Protein AF-A0A9E2GRF3-F1 (afdb_monomer_lite)

Structure (mmCIF, N/CA/C/O backbone):
data_AF-A0A9E2GRF3-F1
#
_entry.id   AF-A0A9E2GRF3-F1
#
loop_
_atom_site.group_PDB
_atom_site.id
_atom_site.type_symbol
_atom_site.label_atom_id
_atom_site.label_alt_id
_atom_site.label_comp_id
_atom_site.label_asym_id
_atom_site.label_entity_id
_atom_site.label_seq_id
_atom_site.pdbx_PDB_ins_code
_atom_site.Cartn_x
_atom_site.Cartn_y
_atom_site.Cartn_z
_atom_site.occupancy
_atom_site.B_iso_or_equiv
_atom_site.auth_seq_id
_atom_site.auth_comp_id
_atom_site.auth_asym_id
_atom_site.auth_atom_id
_atom_site.pdbx_PDB_model_num
ATOM 1 N N . MET A 1 1 ? -59.022 -5.879 55.344 1.00 44.03 1 MET A N 1
ATOM 2 C CA . MET A 1 1 ? -57.603 -6.301 55.306 1.00 44.03 1 MET A CA 1
ATOM 3 C C . MET A 1 1 ? -57.279 -6.837 53.914 1.00 44.03 1 MET A C 1
ATOM 5 O O . MET A 1 1 ? -57.730 -7.919 53.576 1.00 44.03 1 MET A O 1
ATOM 9 N N . ARG A 1 2 ? -56.571 -6.071 53.075 1.00 43.94 2 ARG A N 1
ATOM 10 C CA . ARG A 1 2 ? -56.032 -6.532 51.783 1.00 43.94 2 ARG A CA 1
ATOM 11 C C . ARG A 1 2 ? -54.578 -6.077 51.718 1.00 43.94 2 ARG A C 1
ATOM 13 O O . ARG A 1 2 ? -54.303 -4.916 51.445 1.00 43.94 2 ARG A O 1
ATOM 20 N N . ARG A 1 3 ? -53.667 -6.971 52.095 1.00 49.94 3 ARG A N 1
ATOM 21 C CA . ARG A 1 3 ? -52.219 -6.795 51.962 1.00 49.94 3 ARG A CA 1
ATOM 22 C C . ARG A 1 3 ? -51.723 -7.786 50.912 1.00 49.94 3 ARG A C 1
ATOM 24 O O . ARG A 1 3 ? -52.251 -8.888 50.830 1.00 49.94 3 ARG A O 1
ATOM 31 N N . SER A 1 4 ? -50.685 -7.373 50.193 1.00 54.72 4 SER A N 1
ATOM 32 C CA . SER A 1 4 ? -49.788 -8.225 49.403 1.00 54.72 4 SER A CA 1
ATOM 33 C C . SER A 1 4 ? -50.247 -8.611 47.997 1.00 54.72 4 SER A C 1
ATOM 35 O O . SER A 1 4 ? -50.642 -9.740 47.748 1.00 54.72 4 SER A O 1
ATOM 37 N N . LEU A 1 5 ? -50.078 -7.684 47.050 1.00 51.72 5 LEU A N 1
ATOM 38 C CA . LEU A 1 5 ? -49.993 -7.996 45.612 1.00 51.72 5 LEU A CA 1
ATOM 39 C C . LEU A 1 5 ? -48.868 -7.228 44.883 1.00 51.72 5 LEU A C 1
ATOM 41 O O . LEU A 1 5 ? -48.724 -7.355 43.675 1.00 51.72 5 LEU A O 1
ATOM 45 N N . PHE A 1 6 ? -48.036 -6.458 45.597 1.00 49.91 6 PHE A N 1
ATOM 46 C CA . PHE A 1 6 ? -47.063 -5.543 44.978 1.00 49.91 6 PHE A CA 1
ATOM 47 C C . PHE A 1 6 ? -45.608 -6.037 44.935 1.00 49.91 6 PHE A C 1
ATOM 49 O O . PHE A 1 6 ? -44.762 -5.366 44.355 1.00 49.91 6 PHE A O 1
ATOM 56 N N . THR A 1 7 ? -45.276 -7.195 45.508 1.00 50.28 7 THR A N 1
ATOM 57 C CA . THR A 1 7 ? -43.868 -7.613 45.670 1.00 50.28 7 THR A CA 1
ATOM 58 C C . THR A 1 7 ? -43.327 -8.549 44.586 1.00 50.28 7 THR A C 1
ATOM 60 O O . THR A 1 7 ? -42.120 -8.752 44.529 1.00 50.28 7 THR A O 1
ATOM 63 N N . LEU A 1 8 ? -44.159 -9.081 43.683 1.00 49.59 8 LEU A N 1
ATOM 64 C CA . LEU A 1 8 ? -43.703 -10.016 42.636 1.00 49.59 8 LEU A CA 1
ATOM 65 C C . LEU A 1 8 ? -43.243 -9.343 41.330 1.00 49.59 8 LEU A C 1
ATOM 67 O O . LEU A 1 8 ? -42.500 -9.950 40.565 1.00 49.59 8 LEU A O 1
ATOM 71 N N . GLY A 1 9 ? -43.617 -8.084 41.077 1.00 44.03 9 GLY A N 1
ATOM 72 C CA . GLY A 1 9 ? -43.255 -7.385 39.832 1.00 44.03 9 GLY A CA 1
ATOM 73 C C . GLY A 1 9 ? -41.804 -6.886 39.761 1.00 44.03 9 GLY A C 1
ATOM 74 O O . GLY A 1 9 ? -41.292 -6.633 38.676 1.00 44.03 9 GLY A O 1
ATOM 75 N N . MET A 1 10 ? -41.119 -6.764 40.902 1.00 48.16 10 MET A N 1
ATOM 76 C CA . MET A 1 10 ? -39.793 -6.128 41.013 1.00 48.16 10 MET A CA 1
ATOM 77 C C . MET A 1 10 ? -38.605 -7.083 40.810 1.00 48.16 10 MET A C 1
ATOM 79 O O . MET A 1 10 ? -37.465 -6.631 40.764 1.00 48.16 10 MET A O 1
ATOM 83 N N . ILE A 1 11 ? -38.838 -8.393 40.681 1.00 51.09 11 ILE A N 1
ATOM 84 C CA . ILE A 1 11 ? -37.749 -9.383 40.560 1.00 51.09 11 ILE A CA 1
ATOM 85 C C . ILE A 1 11 ? -37.455 -9.730 39.091 1.00 51.09 11 ILE A C 1
ATOM 87 O O . ILE A 1 11 ? -36.328 -10.073 38.755 1.00 51.09 11 ILE A O 1
ATOM 91 N N . ALA A 1 12 ? -38.422 -9.576 38.182 1.00 46.31 12 ALA A N 1
ATOM 92 C CA . ALA A 1 12 ? -38.223 -9.926 36.772 1.00 46.31 12 ALA A CA 1
ATOM 93 C C . ALA A 1 12 ? -37.432 -8.871 35.970 1.00 46.31 12 ALA A C 1
ATOM 95 O O . ALA A 1 12 ? -36.869 -9.186 34.926 1.00 46.31 12 ALA A O 1
ATOM 96 N N . VAL A 1 13 ? -37.372 -7.620 36.441 1.00 51.03 13 VAL A N 1
ATOM 97 C CA . VAL A 1 13 ? -36.761 -6.509 35.683 1.00 51.03 13 VAL A CA 1
ATOM 98 C C . VAL A 1 13 ? -35.255 -6.373 35.950 1.00 51.03 13 VAL A C 1
ATOM 100 O O . VAL A 1 13 ? -34.521 -5.838 35.123 1.00 51.03 13 VAL A O 1
ATOM 103 N N . THR A 1 14 ? -34.746 -6.906 37.063 1.00 51.09 14 THR A N 1
ATOM 104 C CA . THR A 1 14 ? -33.329 -6.779 37.447 1.00 51.09 14 THR A CA 1
ATOM 105 C C . THR A 1 14 ? -32.412 -7.831 36.821 1.00 51.09 14 THR A C 1
ATOM 107 O O . THR A 1 14 ? -31.195 -7.679 36.874 1.00 51.09 14 THR A O 1
ATOM 110 N N . SER A 1 15 ? -32.949 -8.873 36.179 1.00 48.72 15 SER A N 1
ATOM 111 C CA . SER A 1 15 ? -32.131 -9.944 35.587 1.00 48.72 15 SER A CA 1
ATOM 112 C C . SER A 1 15 ? -31.582 -9.629 34.188 1.00 48.72 15 SER A C 1
ATOM 114 O O . SER A 1 15 ? -30.722 -10.360 33.700 1.00 48.72 15 SER A O 1
ATOM 116 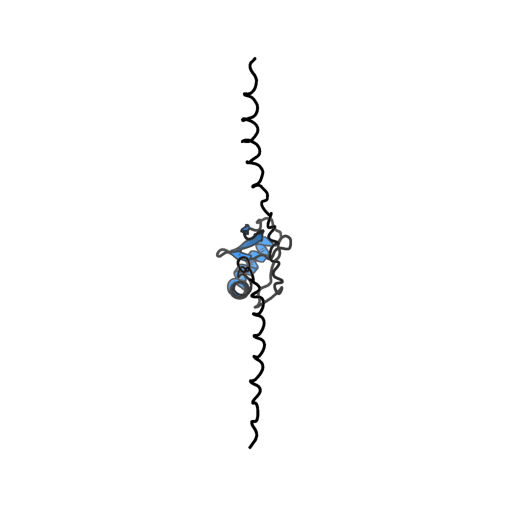N N . LEU A 1 16 ? -32.034 -8.553 33.531 1.00 50.44 16 LEU A N 1
ATOM 117 C CA . LEU A 1 16 ? -31.676 -8.274 32.132 1.00 50.44 16 LEU A CA 1
ATOM 118 C C . LEU A 1 16 ? -30.402 -7.425 31.948 1.00 50.44 16 LEU A C 1
ATOM 120 O O . LEU A 1 16 ? -29.951 -7.235 30.822 1.00 50.44 16 LEU A O 1
ATOM 124 N N . THR A 1 17 ? -29.786 -6.922 33.020 1.00 53.94 17 THR A N 1
ATOM 125 C CA . THR A 1 17 ? -28.652 -5.979 32.927 1.00 53.94 17 THR A CA 1
ATOM 126 C C . THR A 1 17 ? -27.265 -6.621 33.042 1.00 53.94 17 THR A C 1
ATOM 128 O O . THR A 1 17 ? -26.269 -5.951 32.777 1.00 53.94 17 THR A O 1
ATOM 131 N N . MET A 1 18 ? -27.150 -7.914 33.371 1.00 53.47 18 MET A N 1
ATOM 132 C CA . MET A 1 18 ? -25.842 -8.534 33.662 1.00 53.47 18 MET A CA 1
ATOM 133 C C . MET A 1 18 ? -25.068 -9.108 32.460 1.00 53.47 18 MET A C 1
ATOM 135 O O . MET A 1 18 ? -23.942 -9.564 32.638 1.00 53.47 18 MET A O 1
ATOM 139 N N . PHE A 1 19 ? -25.591 -9.046 31.231 1.00 52.41 19 PHE A N 1
ATOM 140 C CA . PHE A 1 19 ? -24.890 -9.572 30.042 1.00 52.41 19 PHE A CA 1
ATOM 141 C C . PHE A 1 19 ? -24.157 -8.524 29.190 1.00 52.41 19 PHE A C 1
ATOM 143 O O . PHE A 1 19 ? -23.559 -8.872 28.174 1.00 52.41 19 PHE A O 1
ATOM 150 N N . ALA A 1 20 ? -24.131 -7.255 29.606 1.00 54.34 20 ALA A N 1
ATOM 151 C CA . ALA A 1 20 ? -23.424 -6.197 28.880 1.00 54.34 20 ALA A CA 1
ATOM 152 C C . ALA A 1 20 ? -21.952 -6.013 29.306 1.00 54.34 20 ALA A C 1
ATOM 154 O O . ALA A 1 20 ? -21.317 -5.037 28.914 1.00 54.34 20 ALA A O 1
ATOM 155 N N . SER A 1 21 ? -21.363 -6.962 30.042 1.00 57.31 21 SER A N 1
ATOM 156 C CA . SER A 1 21 ? -19.906 -7.056 30.238 1.00 57.31 21 SER A CA 1
ATOM 157 C C . SER A 1 21 ? -19.235 -7.620 28.981 1.00 57.31 21 SER A C 1
ATOM 159 O O . SER A 1 21 ? -18.493 -8.601 29.023 1.00 57.31 21 SER A O 1
ATOM 161 N N . GLY A 1 22 ? -19.532 -7.025 27.825 1.00 56.41 22 GLY A N 1
ATOM 162 C CA . GLY A 1 22 ? -18.797 -7.285 26.603 1.00 56.41 22 GLY A CA 1
ATOM 163 C C . GLY A 1 22 ? -17.397 -6.728 26.790 1.00 56.41 22 GLY A C 1
ATOM 164 O O . GLY A 1 22 ? -17.199 -5.520 26.686 1.00 56.41 22 GLY A O 1
ATOM 165 N N . CYS A 1 23 ? -16.423 -7.588 27.100 1.00 61.22 23 CYS A N 1
ATOM 166 C CA . CYS A 1 23 ? -15.017 -7.230 26.992 1.00 61.22 23 CYS A CA 1
ATOM 167 C C . CYS A 1 23 ? -14.801 -6.630 25.601 1.00 61.22 23 CYS A C 1
ATOM 169 O O . CYS A 1 23 ? -14.819 -7.350 24.600 1.00 61.22 23 CYS A O 1
ATOM 171 N N . VAL A 1 24 ? -14.606 -5.313 25.536 1.00 57.22 24 VAL A N 1
ATOM 172 C CA . VAL A 1 24 ? -14.140 -4.647 24.325 1.00 57.22 24 VAL A CA 1
ATOM 173 C C . VAL A 1 24 ? -12.708 -5.126 24.127 1.00 57.22 24 VAL A C 1
ATOM 175 O O . VAL A 1 24 ? -11.750 -4.565 24.652 1.00 57.22 24 VAL A O 1
ATOM 178 N N . LEU A 1 25 ? -12.563 -6.242 23.415 1.00 55.41 25 LEU A N 1
ATOM 179 C CA . LEU A 1 25 ? -11.301 -6.667 22.841 1.00 55.41 25 LEU A CA 1
ATOM 180 C C . LEU A 1 25 ? -10.961 -5.647 21.759 1.00 55.41 25 LEU A C 1
ATOM 182 O O . LEU A 1 25 ? -11.247 -5.837 20.578 1.00 55.41 25 LEU A O 1
ATOM 186 N N . THR A 1 26 ? -10.359 -4.536 22.175 1.00 54.09 26 THR A N 1
ATOM 187 C CA . THR A 1 26 ? -9.704 -3.608 21.264 1.00 54.09 26 THR A CA 1
ATOM 188 C C . THR A 1 26 ? -8.502 -4.351 20.700 1.00 54.09 26 THR A C 1
ATOM 190 O O . THR A 1 26 ? -7.410 -4.336 21.271 1.00 54.09 26 THR A O 1
ATOM 193 N N . ALA A 1 27 ? -8.715 -5.079 19.604 1.00 53.81 27 ALA A N 1
ATOM 194 C CA . ALA A 1 27 ? -7.638 -5.666 18.835 1.00 53.81 27 ALA A CA 1
ATOM 195 C C . ALA A 1 27 ? -6.743 -4.511 18.381 1.00 53.81 27 ALA A C 1
ATOM 197 O O . ALA A 1 27 ? -7.074 -3.786 17.441 1.00 53.81 27 ALA A O 1
ATOM 198 N N . ARG A 1 28 ? -5.621 -4.301 19.083 1.00 52.50 28 ARG A N 1
ATOM 199 C CA . ARG A 1 28 ? -4.573 -3.408 18.595 1.00 52.50 28 ARG A CA 1
ATOM 200 C C . ARG A 1 28 ? -4.214 -3.919 17.201 1.00 52.50 28 ARG A C 1
ATOM 202 O O . ARG A 1 28 ? -3.972 -5.127 17.075 1.00 52.50 28 ARG A O 1
ATOM 209 N N . PRO A 1 29 ? -4.239 -3.071 16.156 1.00 51.50 29 PRO A N 1
ATOM 210 C CA . PRO A 1 29 ? -3.808 -3.514 14.844 1.00 51.50 29 PRO A CA 1
ATOM 211 C C . PRO A 1 29 ? -2.412 -4.093 15.035 1.00 51.50 29 PRO A C 1
ATOM 213 O O . PRO A 1 29 ? -1.556 -3.446 15.633 1.00 51.50 29 PRO A O 1
ATOM 216 N N . ALA A 1 30 ? -2.218 -5.353 14.642 1.00 51.38 30 ALA A N 1
ATOM 217 C CA . ALA A 1 30 ? -0.903 -5.961 14.658 1.00 51.38 30 ALA A CA 1
ATOM 218 C C . ALA A 1 30 ? -0.020 -5.102 13.750 1.00 51.38 30 ALA A C 1
ATOM 220 O O . ALA A 1 30 ? -0.096 -5.206 12.527 1.00 51.38 30 ALA A O 1
ATOM 221 N N . THR A 1 31 ? 0.749 -4.195 14.347 1.00 48.69 31 THR A N 1
ATOM 222 C CA . THR A 1 31 ? 1.741 -3.400 13.645 1.00 48.69 31 THR A CA 1
ATOM 223 C C . THR A 1 31 ? 2.871 -4.360 13.325 1.00 48.69 31 THR A C 1
ATOM 225 O O . THR A 1 31 ? 3.756 -4.635 14.132 1.00 48.69 31 THR A O 1
ATOM 228 N N . VAL A 1 32 ? 2.780 -4.991 12.157 1.00 53.12 32 VAL A N 1
ATOM 229 C CA . VAL A 1 32 ? 3.897 -5.759 11.627 1.00 53.12 32 VAL A CA 1
ATOM 230 C C . VAL A 1 32 ? 4.983 -4.730 11.330 1.00 53.12 32 VAL A C 1
ATOM 232 O O . VAL A 1 32 ? 4.785 -3.855 10.491 1.00 53.12 32 VAL A O 1
ATOM 235 N N . SER A 1 33 ? 6.101 -4.796 12.055 1.00 55.28 33 SER A N 1
ATOM 236 C CA . SER A 1 33 ? 7.321 -4.092 11.661 1.00 55.28 33 SER A CA 1
ATOM 237 C C . SER A 1 33 ? 7.789 -4.738 10.360 1.00 55.28 33 SER A C 1
ATOM 239 O O . SER A 1 33 ? 8.363 -5.829 10.372 1.00 55.28 33 SER A O 1
ATOM 241 N N . VAL A 1 34 ? 7.391 -4.148 9.234 1.00 62.62 34 VAL A N 1
ATOM 242 C CA . VAL A 1 34 ? 7.759 -4.623 7.903 1.00 62.62 34 VAL A CA 1
ATOM 243 C C . VAL A 1 34 ? 8.989 -3.858 7.462 1.00 62.62 34 VAL A C 1
ATOM 245 O O . VAL A 1 34 ? 9.061 -2.637 7.583 1.00 62.62 34 VAL A O 1
ATOM 248 N N . GLU A 1 35 ? 9.965 -4.600 6.955 1.00 67.62 35 GLU A N 1
ATOM 249 C CA . GLU A 1 35 ? 11.141 -4.030 6.322 1.00 67.62 35 GLU A CA 1
ATOM 250 C C . GLU A 1 35 ? 10.696 -3.066 5.215 1.00 67.62 35 GLU A C 1
ATOM 252 O O . GLU A 1 35 ? 9.923 -3.438 4.327 1.00 67.62 35 GLU A O 1
ATOM 257 N N . ALA A 1 36 ? 11.134 -1.806 5.305 1.00 65.06 36 ALA A N 1
ATOM 258 C CA . ALA A 1 36 ? 10.650 -0.733 4.436 1.00 65.06 36 ALA A CA 1
ATOM 259 C C . ALA A 1 36 ? 10.857 -1.046 2.943 1.00 65.06 36 ALA A C 1
ATOM 261 O O . ALA A 1 36 ? 10.052 -0.623 2.108 1.00 65.06 36 ALA A O 1
ATOM 262 N N . SER A 1 37 ? 11.891 -1.832 2.626 1.00 69.88 37 SER A N 1
ATOM 263 C CA . SER A 1 37 ? 12.163 -2.346 1.290 1.00 69.88 37 SER A CA 1
ATOM 264 C C . SER A 1 37 ? 12.587 -3.813 1.348 1.00 69.88 37 SER A C 1
ATOM 266 O O . SER A 1 37 ? 13.584 -4.135 1.983 1.00 69.88 37 SER A O 1
ATOM 268 N N . TYR A 1 38 ? 11.855 -4.710 0.684 1.00 73.75 38 TYR A N 1
ATOM 269 C CA . TYR A 1 38 ? 12.272 -6.108 0.516 1.00 73.75 38 TYR A CA 1
ATOM 270 C C . TYR A 1 38 ? 11.931 -6.603 -0.888 1.00 73.75 38 TYR A C 1
ATOM 272 O O . TYR A 1 38 ? 10.847 -6.344 -1.410 1.00 73.75 38 TYR A O 1
ATOM 280 N N . GLY A 1 39 ? 12.864 -7.331 -1.510 1.00 75.81 39 GLY A N 1
ATOM 281 C CA . GLY A 1 39 ? 12.662 -7.924 -2.835 1.00 75.81 39 GLY A CA 1
ATOM 282 C C . GLY A 1 39 ? 12.433 -6.904 -3.956 1.00 75.81 39 GLY A C 1
ATOM 283 O O . GLY A 1 39 ? 11.785 -7.245 -4.942 1.00 75.81 39 GLY A O 1
ATOM 284 N N . GLY A 1 40 ? 12.924 -5.668 -3.794 1.00 81.88 40 GLY A N 1
ATOM 285 C CA . GLY A 1 40 ? 12.726 -4.563 -4.742 1.00 81.88 40 GLY A CA 1
ATOM 286 C C . GLY A 1 40 ? 11.390 -3.828 -4.593 1.00 81.88 40 GLY A C 1
ATOM 287 O O . GLY A 1 40 ? 11.097 -2.937 -5.383 1.00 81.88 40 GLY A O 1
ATOM 288 N N . TRP A 1 41 ? 10.574 -4.185 -3.598 1.00 89.25 41 TRP A N 1
ATOM 289 C CA . TRP A 1 41 ? 9.336 -3.479 -3.287 1.00 89.25 41 TRP A CA 1
ATOM 290 C C . TRP A 1 41 ? 9.549 -2.433 -2.193 1.00 89.25 41 TRP A C 1
ATOM 292 O O . TRP A 1 41 ? 10.014 -2.780 -1.110 1.00 89.25 41 TRP A O 1
ATOM 302 N N . THR A 1 42 ? 9.137 -1.187 -2.446 1.00 87.44 42 THR A N 1
ATOM 303 C CA . THR A 1 42 ? 9.105 -0.107 -1.447 1.00 87.44 42 THR A CA 1
ATOM 304 C C . THR A 1 42 ? 7.710 0.024 -0.847 1.00 87.44 42 THR A C 1
ATOM 306 O O . THR A 1 42 ? 6.728 0.230 -1.560 1.00 87.44 42 THR A O 1
ATOM 309 N N . SER A 1 43 ? 7.629 -0.076 0.478 1.00 88.50 43 SER A N 1
ATOM 310 C CA . SER A 1 43 ? 6.366 -0.015 1.215 1.00 88.50 43 SER A CA 1
ATOM 311 C C . SER A 1 43 ? 5.829 1.413 1.336 1.00 88.50 43 SER A C 1
ATOM 313 O O . SER A 1 43 ? 6.594 2.359 1.510 1.00 88.50 43 SER A O 1
ATOM 315 N N . TYR A 1 44 ? 4.503 1.557 1.332 1.00 90.25 44 TYR A N 1
ATOM 316 C CA . TYR A 1 44 ? 3.825 2.829 1.577 1.00 90.25 44 TYR A CA 1
ATOM 317 C C . TYR A 1 44 ? 3.002 2.787 2.860 1.00 90.25 44 TYR A C 1
ATOM 319 O O . TYR A 1 44 ? 2.518 1.730 3.265 1.00 90.25 44 TYR A O 1
ATOM 327 N N . TYR A 1 45 ? 2.795 3.959 3.458 1.00 90.12 45 TYR A N 1
ATOM 328 C CA . TYR A 1 45 ? 2.016 4.111 4.679 1.00 90.12 45 TYR A CA 1
ATOM 329 C C . TYR A 1 45 ? 0.934 5.174 4.505 1.00 90.12 45 TYR A C 1
ATOM 331 O O . TYR A 1 45 ? 1.195 6.265 3.999 1.00 90.12 45 TYR A O 1
ATOM 339 N N . TYR A 1 46 ? -0.273 4.858 4.961 1.00 89.56 46 TYR A N 1
ATOM 340 C CA . TYR A 1 46 ? -1.398 5.781 5.045 1.00 89.56 46 TYR A CA 1
ATOM 341 C C . TYR A 1 46 ? -1.822 5.878 6.509 1.00 89.56 46 TYR A C 1
ATOM 343 O O . TYR A 1 46 ? -2.181 4.870 7.116 1.00 89.56 46 TYR A O 1
ATOM 351 N N . ASN A 1 47 ? -1.718 7.070 7.103 1.00 88.62 47 ASN A N 1
ATOM 352 C CA . ASN A 1 47 ? -1.987 7.301 8.529 1.00 88.62 47 ASN A CA 1
ATOM 353 C C . ASN A 1 47 ? -1.257 6.299 9.449 1.00 88.62 47 ASN A C 1
ATOM 355 O O . ASN A 1 47 ? -1.849 5.708 10.350 1.00 88.62 47 ASN A O 1
ATOM 359 N N . GLY A 1 48 ? 0.024 6.036 9.163 1.00 85.12 48 GLY A N 1
ATOM 360 C CA . GLY A 1 48 ? 0.853 5.081 9.911 1.00 85.12 48 GLY A CA 1
ATOM 361 C C . GLY A 1 48 ? 0.519 3.601 9.678 1.00 85.12 48 GLY A C 1
ATOM 362 O O . GLY A 1 48 ? 1.190 2.732 10.229 1.00 85.12 48 GLY A O 1
ATOM 363 N N . SER A 1 49 ? -0.481 3.290 8.849 1.00 85.12 49 SER A N 1
ATOM 364 C CA . SER A 1 49 ? -0.846 1.919 8.486 1.00 85.12 49 SER A CA 1
ATOM 365 C C . SER A 1 49 ? -0.182 1.509 7.180 1.00 85.12 49 SER A C 1
ATOM 367 O O . SER A 1 49 ? -0.185 2.269 6.213 1.00 85.12 49 SER A O 1
ATOM 369 N N . LEU A 1 50 ? 0.367 0.296 7.144 1.00 87.88 50 LEU A N 1
ATOM 370 C CA . LEU A 1 50 ? 0.980 -0.268 5.946 1.00 87.88 50 LEU A CA 1
ATOM 371 C C . LEU A 1 50 ? -0.066 -0.470 4.841 1.00 87.88 50 LEU A C 1
ATOM 373 O O . LEU A 1 50 ? -1.125 -1.058 5.080 1.00 87.88 50 LEU A O 1
ATOM 377 N N . VAL A 1 51 ? 0.254 0.009 3.640 1.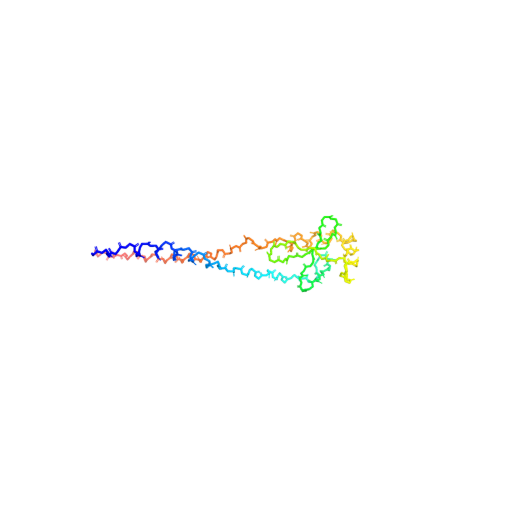00 90.50 51 VAL A N 1
ATOM 378 C CA . VAL A 1 51 ? -0.614 -0.061 2.464 1.00 90.50 51 VAL A CA 1
ATOM 379 C C . VAL A 1 51 ? -0.279 -1.294 1.628 1.00 90.50 51 VAL A C 1
ATOM 381 O O . VAL A 1 51 ? 0.865 -1.540 1.244 1.00 90.5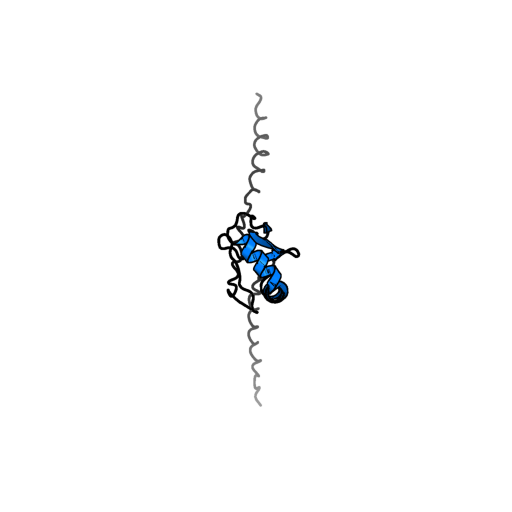0 51 VAL A O 1
ATOM 384 N N . TYR A 1 52 ? -1.322 -2.045 1.317 1.00 92.75 52 TYR A N 1
ATOM 385 C CA . TYR A 1 52 ? -1.360 -3.166 0.394 1.00 92.75 52 TYR A CA 1
ATOM 386 C C . TYR A 1 52 ? -2.155 -2.760 -0.853 1.00 92.75 52 TYR A C 1
ATOM 388 O O . TYR A 1 52 ? -2.760 -1.697 -0.887 1.00 92.75 52 TYR A O 1
ATOM 396 N N . PHE A 1 53 ? -2.174 -3.605 -1.875 1.00 95.12 53 PHE A N 1
ATOM 397 C CA . PHE A 1 53 ? -2.819 -3.382 -3.160 1.00 95.12 53 PHE A CA 1
ATOM 398 C C . PHE A 1 53 ? -3.614 -4.630 -3.524 1.00 95.12 53 PHE A C 1
ATOM 400 O O . PHE A 1 53 ? -3.134 -5.753 -3.349 1.00 95.12 53 PHE A O 1
ATOM 407 N N . ASP A 1 54 ? -4.858 -4.453 -3.964 1.00 93.56 54 ASP A N 1
ATOM 408 C CA . ASP A 1 54 ? -5.691 -5.577 -4.394 1.00 93.56 54 ASP A CA 1
ATOM 409 C C . ASP A 1 54 ? -5.307 -6.065 -5.803 1.00 93.56 54 ASP A C 1
ATOM 411 O O . ASP A 1 54 ? -4.357 -5.583 -6.423 1.00 93.56 54 ASP A O 1
ATOM 415 N N . THR A 1 55 ? -6.054 -7.033 -6.332 1.00 92.44 55 THR A N 1
ATOM 416 C CA . THR A 1 55 ? -5.791 -7.631 -7.651 1.00 92.44 55 THR A CA 1
ATOM 417 C C . THR A 1 55 ? -5.840 -6.629 -8.808 1.00 92.44 55 THR A C 1
ATOM 419 O O . THR A 1 55 ? -5.209 -6.867 -9.843 1.00 92.44 55 THR A O 1
ATOM 422 N N . ILE A 1 56 ? -6.533 -5.498 -8.643 1.00 93.69 56 ILE A N 1
ATOM 423 C CA . ILE A 1 56 ? -6.631 -4.430 -9.646 1.00 93.69 56 ILE A CA 1
ATOM 424 C C . ILE A 1 56 ? -5.806 -3.185 -9.282 1.00 93.69 56 ILE A C 1
ATOM 426 O O . ILE A 1 56 ? -5.757 -2.232 -10.059 1.00 93.69 56 ILE A O 1
ATOM 430 N N . GLY A 1 57 ? -5.099 -3.211 -8.151 1.00 94.50 57 GLY A N 1
ATOM 431 C CA . GLY A 1 57 ? -4.192 -2.152 -7.718 1.00 94.50 57 GLY A CA 1
ATOM 432 C C . GLY A 1 57 ? -4.843 -1.099 -6.837 1.00 94.50 57 GLY A C 1
ATOM 433 O O . GLY A 1 57 ? -4.257 -0.040 -6.639 1.00 94.50 57 GLY A O 1
ATOM 434 N N . ARG A 1 58 ? -6.036 -1.342 -6.291 1.00 96.19 58 ARG A N 1
ATOM 435 C CA . ARG A 1 58 ? -6.615 -0.412 -5.316 1.00 96.19 58 ARG A CA 1
ATOM 436 C C . ARG A 1 58 ? -5.853 -0.533 -3.996 1.00 96.19 58 ARG A C 1
ATOM 438 O O . ARG A 1 58 ? -5.802 -1.639 -3.445 1.00 96.19 58 ARG A O 1
ATOM 445 N N . PRO A 1 59 ? -5.277 0.565 -3.479 1.00 96.25 59 PRO A N 1
ATOM 446 C CA . PRO A 1 59 ? -4.583 0.544 -2.208 1.00 96.25 59 PRO A CA 1
ATOM 447 C C . PRO A 1 59 ? -5.562 0.336 -1.049 1.00 96.25 59 PRO A C 1
ATOM 449 O O . PRO A 1 59 ? -6.615 0.974 -0.982 1.00 96.25 59 PRO A O 1
ATOM 452 N N . TYR A 1 60 ? -5.203 -0.537 -0.115 1.00 94.38 60 TYR A N 1
ATOM 453 C CA . TYR A 1 60 ? -5.961 -0.818 1.099 1.00 94.38 60 TYR A CA 1
ATOM 454 C C . TYR A 1 60 ? -5.034 -1.032 2.294 1.00 94.38 60 TYR A C 1
ATOM 456 O O . TYR A 1 60 ? -3.852 -1.319 2.140 1.00 94.38 60 TYR A O 1
ATOM 464 N N . TYR A 1 61 ? -5.567 -0.920 3.501 1.00 90.38 61 TYR A N 1
ATOM 465 C CA . TYR A 1 61 ? -4.868 -1.221 4.745 1.00 90.38 61 TYR A CA 1
ATOM 466 C C . TYR A 1 61 ? -5.783 -2.006 5.685 1.00 90.38 61 TYR A C 1
ATOM 468 O O . TYR A 1 61 ? -6.996 -2.086 5.478 1.00 90.38 61 TYR A O 1
ATOM 476 N N . TYR A 1 62 ? -5.198 -2.604 6.722 1.00 86.00 62 TYR A N 1
ATOM 477 C CA . TYR A 1 62 ? -5.961 -3.307 7.748 1.00 86.00 62 TYR A CA 1
ATOM 478 C C . TYR A 1 62 ? -6.247 -2.391 8.938 1.00 86.00 62 TYR A C 1
ATOM 480 O O . TYR A 1 62 ? -5.323 -1.882 9.572 1.00 86.00 62 TYR A O 1
ATOM 488 N N . TYR A 1 63 ? -7.523 -2.246 9.294 1.00 82.19 63 TYR A N 1
ATOM 489 C CA . TYR A 1 63 ? -7.966 -1.559 10.507 1.00 82.19 63 TYR A CA 1
ATOM 490 C C . TYR A 1 63 ? -8.927 -2.458 11.280 1.00 82.19 63 TYR A C 1
ATOM 492 O O . TYR A 1 63 ? -9.939 -2.900 10.739 1.00 82.19 63 TYR A O 1
ATOM 500 N N . GLY A 1 64 ? -8.594 -2.798 12.528 1.00 76.44 64 GLY A N 1
ATOM 501 C CA . GLY A 1 64 ? -9.417 -3.711 13.335 1.00 76.44 64 GLY A CA 1
ATOM 502 C C . GLY A 1 64 ? -9.662 -5.078 12.674 1.00 76.44 64 GLY A C 1
ATOM 503 O O . GLY A 1 64 ? -10.731 -5.656 12.834 1.00 76.44 64 GLY A O 1
ATOM 504 N N . GLY A 1 65 ? -8.708 -5.570 11.871 1.00 76.31 65 GLY A N 1
ATOM 505 C CA . GLY A 1 65 ? -8.834 -6.830 11.123 1.00 76.31 65 GLY A CA 1
ATOM 506 C C . GLY A 1 65 ? -9.718 -6.758 9.872 1.00 76.31 65 GLY A C 1
ATOM 507 O O . GLY A 1 65 ? -9.935 -7.780 9.226 1.00 76.31 65 GLY A O 1
ATOM 508 N N . ARG A 1 66 ? -10.214 -5.571 9.508 1.00 81.88 66 ARG A N 1
ATOM 509 C CA . ARG A 1 66 ? -10.993 -5.330 8.288 1.00 81.88 66 ARG A CA 1
ATOM 510 C C . ARG A 1 66 ? -10.142 -4.638 7.234 1.00 81.88 66 ARG A C 1
ATOM 512 O O . ARG A 1 66 ? -9.243 -3.870 7.570 1.00 81.88 66 ARG A O 1
ATOM 519 N N . ILE A 1 67 ? -10.454 -4.904 5.971 1.00 89.06 67 ILE A N 1
ATOM 520 C CA . ILE A 1 67 ? -9.871 -4.195 4.832 1.00 89.06 67 ILE A CA 1
ATOM 521 C C . ILE A 1 67 ? -10.549 -2.830 4.721 1.00 89.06 67 ILE A C 1
ATOM 523 O O . ILE A 1 67 ? -11.774 -2.749 4.641 1.00 89.06 67 ILE A O 1
ATOM 527 N N . MET A 1 68 ? -9.743 -1.775 4.703 1.00 92.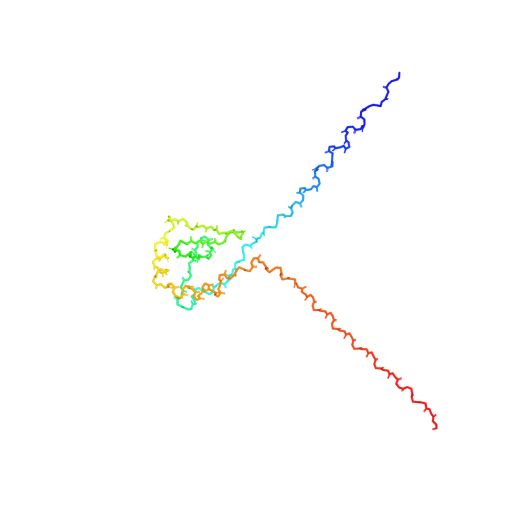25 68 MET A N 1
ATOM 528 C CA . MET A 1 68 ? -10.163 -0.399 4.459 1.00 92.25 68 MET A CA 1
ATOM 529 C C . MET A 1 68 ? -9.425 0.115 3.231 1.00 92.25 68 MET A C 1
ATOM 531 O O . MET A 1 68 ? -8.199 0.033 3.169 1.00 92.25 68 MET A O 1
ATOM 535 N N . TYR A 1 69 ? -10.147 0.646 2.250 1.00 96.81 69 TYR A N 1
ATOM 536 C CA . TYR A 1 69 ? -9.518 1.218 1.064 1.00 96.81 69 TYR A CA 1
ATOM 537 C C . TYR A 1 69 ? -8.982 2.616 1.357 1.00 96.81 69 TYR A C 1
ATOM 539 O O . TYR A 1 69 ? -9.635 3.423 2.019 1.00 96.81 69 TYR A O 1
ATOM 547 N N . VAL A 1 70 ? -7.782 2.896 0.855 1.00 96.25 70 VAL A N 1
ATOM 548 C CA . VAL A 1 70 ? -7.188 4.230 0.938 1.00 96.25 70 VAL A CA 1
ATOM 549 C C . VAL A 1 70 ? -7.938 5.142 -0.042 1.00 96.25 70 VAL A C 1
ATOM 551 O O . VAL A 1 70 ? -8.155 4.735 -1.188 1.00 96.25 70 VAL A O 1
ATOM 554 N N . PRO A 1 71 ? -8.361 6.352 0.365 1.00 97.12 71 PRO A N 1
ATOM 555 C CA . PRO A 1 71 ? -9.077 7.260 -0.522 1.00 97.12 71 PRO A CA 1
ATOM 556 C C . PRO A 1 71 ? -8.180 7.743 -1.666 1.00 97.12 71 PRO A C 1
ATOM 558 O O . PRO A 1 71 ? -6.981 7.961 -1.485 1.00 97.12 71 PRO A O 1
ATOM 561 N N . SER A 1 72 ? -8.778 7.975 -2.836 1.00 96.56 72 SER A N 1
ATOM 562 C CA . SER A 1 72 ? -8.081 8.497 -4.022 1.00 96.56 72 SER A CA 1
ATOM 563 C C . SER A 1 72 ? -7.494 9.897 -3.825 1.00 96.56 72 SER A C 1
ATOM 565 O O . SER A 1 72 ? -6.594 10.290 -4.558 1.00 96.56 72 SER A O 1
ATOM 567 N N . THR A 1 73 ? -7.964 10.634 -2.815 1.00 96.44 73 THR A N 1
ATOM 568 C CA . THR A 1 73 ? -7.448 11.951 -2.417 1.00 96.44 73 THR A CA 1
ATOM 569 C C . THR A 1 73 ? -6.127 11.888 -1.651 1.00 96.44 73 THR A C 1
ATOM 571 O O . THR A 1 73 ? -5.536 12.927 -1.362 1.00 96.44 73 THR A O 1
ATOM 574 N N . TRP A 1 74 ? -5.634 10.697 -1.300 1.00 96.88 74 TRP A N 1
ATOM 575 C CA . TRP A 1 74 ? -4.315 10.558 -0.692 1.00 96.88 74 TRP A CA 1
ATOM 576 C C . TRP A 1 74 ? -3.223 11.020 -1.667 1.00 96.88 74 TRP A C 1
ATOM 578 O O . TRP A 1 74 ? -3.133 10.522 -2.785 1.00 96.88 74 TRP A O 1
ATOM 588 N N . ALA A 1 75 ? -2.358 11.939 -1.226 1.00 96.31 75 ALA A N 1
ATOM 589 C CA . ALA A 1 75 ? -1.342 12.574 -2.073 1.00 96.31 75 ALA A CA 1
ATOM 590 C C . ALA A 1 75 ? -0.459 11.575 -2.848 1.00 96.31 75 ALA A C 1
ATOM 592 O O . ALA A 1 75 ? -0.115 11.811 -4.004 1.00 96.31 75 ALA A O 1
ATOM 593 N N . SER A 1 76 ? -0.135 10.428 -2.244 1.00 94.38 76 SER A N 1
ATOM 594 C CA . SER A 1 76 ? 0.717 9.410 -2.869 1.00 94.38 76 SER A CA 1
ATOM 595 C C . SER A 1 76 ? -0.052 8.367 -3.686 1.00 94.38 76 SER A C 1
ATOM 597 O O . SER A 1 76 ? 0.581 7.456 -4.213 1.00 94.38 76 SER A O 1
ATOM 599 N N . TYR A 1 77 ? -1.381 8.464 -3.816 1.00 96.00 77 TYR A N 1
ATOM 600 C CA . TYR A 1 77 ? -2.219 7.411 -4.404 1.00 96.00 77 TYR A CA 1
ATOM 601 C C . TYR A 1 77 ? -1.757 7.009 -5.807 1.00 96.00 77 TYR A C 1
ATOM 603 O O . TYR A 1 77 ? -1.483 5.837 -6.065 1.00 96.00 77 TYR A O 1
ATOM 611 N N . ASN A 1 78 ? -1.609 7.988 -6.704 1.00 96.38 78 ASN A N 1
ATOM 612 C CA . ASN A 1 78 ? -1.233 7.729 -8.094 1.00 96.38 78 ASN A CA 1
ATOM 613 C C . ASN A 1 78 ? 0.209 7.230 -8.225 1.00 96.38 78 ASN A C 1
ATOM 615 O O . ASN A 1 78 ? 0.473 6.329 -9.017 1.00 96.38 78 ASN A O 1
ATOM 619 N N . VAL A 1 79 ? 1.129 7.762 -7.416 1.00 95.06 79 VAL A N 1
ATOM 620 C CA . VAL A 1 79 ? 2.532 7.320 -7.391 1.00 95.06 79 VAL A CA 1
ATOM 621 C C . VAL A 1 79 ? 2.627 5.874 -6.909 1.00 95.06 79 VAL A C 1
ATOM 623 O O . VAL A 1 79 ? 3.313 5.058 -7.520 1.00 95.06 79 VAL A O 1
ATOM 626 N N . ALA A 1 80 ? 1.905 5.537 -5.843 1.00 94.69 80 ALA A N 1
ATOM 627 C CA . ALA A 1 80 ? 1.915 4.204 -5.264 1.00 94.69 80 ALA A CA 1
ATOM 628 C C . ALA A 1 80 ? 1.246 3.178 -6.197 1.00 94.69 80 ALA A C 1
ATOM 630 O O . ALA A 1 80 ? 1.774 2.083 -6.387 1.00 94.69 80 ALA A O 1
ATOM 631 N N . LEU A 1 81 ? 0.144 3.556 -6.858 1.00 96.06 81 LEU A N 1
ATOM 632 C CA . LEU A 1 81 ? -0.498 2.750 -7.900 1.00 96.06 81 LEU A CA 1
ATOM 633 C C . LEU A 1 81 ? 0.424 2.527 -9.108 1.00 96.06 81 LEU A C 1
ATOM 635 O O . LEU A 1 81 ? 0.528 1.401 -9.595 1.00 96.06 81 LEU A O 1
ATOM 639 N N . ALA A 1 82 ? 1.099 3.570 -9.596 1.00 96.06 82 ALA A N 1
ATOM 640 C CA . ALA A 1 82 ? 2.049 3.451 -10.700 1.00 96.06 82 ALA A CA 1
ATOM 641 C C . ALA A 1 82 ? 3.218 2.527 -10.329 1.00 96.06 82 ALA A C 1
ATOM 643 O O . ALA A 1 82 ? 3.531 1.605 -11.080 1.00 96.06 82 ALA A O 1
ATOM 644 N N . ASN A 1 83 ? 3.795 2.705 -9.136 1.00 93.81 83 ASN A N 1
ATOM 645 C CA . ASN A 1 83 ? 4.854 1.838 -8.631 1.00 93.81 83 ASN A CA 1
ATOM 646 C C . ASN A 1 83 ? 4.384 0.378 -8.522 1.00 93.81 83 ASN A C 1
ATOM 648 O O . ASN A 1 83 ? 5.074 -0.529 -8.982 1.00 93.81 83 ASN A O 1
ATOM 652 N N . TRP A 1 84 ? 3.179 0.144 -7.995 1.00 95.31 84 TRP A N 1
ATOM 653 C CA . TRP A 1 84 ? 2.585 -1.190 -7.949 1.00 95.31 84 TRP A CA 1
ATOM 654 C C . TRP A 1 84 ? 2.437 -1.816 -9.336 1.00 95.31 84 TRP A C 1
ATOM 656 O O . TRP A 1 84 ? 2.802 -2.977 -9.512 1.00 95.31 84 TRP A O 1
ATOM 666 N N . ARG A 1 85 ? 1.943 -1.063 -10.328 1.00 95.38 85 ARG A N 1
ATOM 667 C CA . ARG A 1 85 ? 1.794 -1.553 -11.709 1.00 95.38 85 ARG A CA 1
ATOM 668 C C . ARG A 1 85 ? 3.137 -1.974 -12.297 1.00 95.38 85 ARG A C 1
ATOM 670 O O . ARG A 1 85 ? 3.231 -3.075 -12.834 1.00 95.38 85 ARG A O 1
ATOM 677 N N . THR A 1 86 ? 4.158 -1.135 -12.146 1.00 96.38 86 THR A N 1
ATOM 678 C CA . THR A 1 86 ? 5.512 -1.397 -12.652 1.00 96.38 86 THR A CA 1
ATOM 679 C C . THR A 1 86 ? 6.176 -2.568 -11.927 1.00 96.38 86 THR A C 1
ATOM 681 O O . THR A 1 86 ? 6.784 -3.428 -12.556 1.00 96.38 86 THR A O 1
ATOM 684 N N . ASN A 1 87 ? 6.019 -2.650 -10.605 1.00 94.50 87 ASN A N 1
ATOM 685 C CA . ASN A 1 87 ? 6.742 -3.587 -9.747 1.00 94.50 87 ASN A CA 1
ATOM 686 C C . ASN A 1 87 ? 5.857 -4.720 -9.205 1.00 94.50 87 ASN A C 1
ATOM 688 O O . ASN A 1 87 ? 6.141 -5.271 -8.140 1.00 94.50 87 ASN A O 1
ATOM 692 N N . ARG A 1 88 ? 4.808 -5.122 -9.941 1.00 92.50 88 ARG A N 1
ATOM 693 C CA . ARG A 1 88 ? 3.843 -6.162 -9.522 1.00 92.50 88 ARG A CA 1
ATOM 694 C C . ARG A 1 88 ? 4.505 -7.445 -9.020 1.00 92.50 88 ARG A C 1
ATOM 696 O O . ARG A 1 88 ? 4.068 -8.027 -8.034 1.00 92.50 88 ARG A O 1
ATOM 703 N N . VAL A 1 89 ? 5.563 -7.900 -9.689 1.00 93.88 89 VAL A N 1
ATOM 704 C CA . VAL A 1 89 ? 6.269 -9.132 -9.308 1.00 93.88 89 VAL A CA 1
ATOM 705 C C . VAL A 1 89 ? 6.991 -8.969 -7.968 1.00 93.88 89 VAL A C 1
ATOM 707 O O . V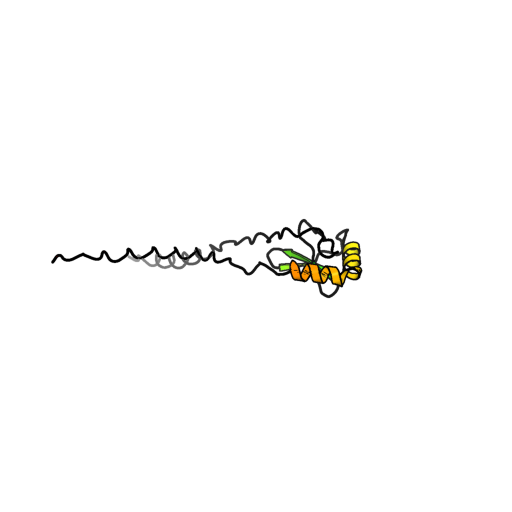AL A 1 89 ? 6.882 -9.846 -7.110 1.00 93.88 89 VAL A O 1
ATOM 710 N N . ALA A 1 90 ? 7.696 -7.853 -7.767 1.00 92.38 90 ALA A N 1
ATOM 711 C CA . ALA A 1 90 ? 8.356 -7.537 -6.501 1.00 92.38 90 ALA A CA 1
ATOM 712 C C . ALA A 1 90 ? 7.326 -7.384 -5.374 1.00 92.38 90 ALA A C 1
ATOM 714 O O . ALA A 1 90 ? 7.476 -7.997 -4.314 1.00 92.38 90 ALA A O 1
ATOM 715 N N . TYR A 1 91 ? 6.232 -6.665 -5.653 1.00 93.25 91 TYR A N 1
ATOM 716 C CA . TYR A 1 91 ? 5.092 -6.547 -4.754 1.00 93.25 91 TYR A CA 1
ATOM 717 C C . TYR A 1 91 ? 4.564 -7.917 -4.342 1.00 93.25 91 TYR A C 1
ATOM 719 O O . TYR A 1 91 ? 4.447 -8.171 -3.155 1.00 93.25 91 TYR A O 1
ATOM 727 N N . ASN A 1 92 ? 4.295 -8.827 -5.280 1.00 91.81 92 ASN A N 1
ATOM 728 C CA . ASN A 1 92 ? 3.718 -10.137 -4.968 1.00 91.81 92 ASN A CA 1
ATOM 729 C C . ASN A 1 92 ? 4.642 -10.996 -4.092 1.00 91.81 92 ASN A C 1
ATOM 731 O O . ASN A 1 92 ? 4.163 -11.705 -3.206 1.00 91.81 92 ASN A O 1
ATOM 735 N N . ARG A 1 93 ? 5.964 -10.930 -4.298 1.00 89.25 93 ARG A N 1
ATOM 736 C CA . ARG A 1 93 ? 6.940 -11.631 -3.443 1.00 89.25 93 ARG A CA 1
ATOM 737 C C . ARG A 1 93 ? 6.941 -11.061 -2.027 1.00 89.25 93 ARG A C 1
ATOM 739 O O . ARG A 1 93 ? 6.863 -11.816 -1.059 1.00 89.25 93 ARG A O 1
ATOM 746 N N . TRP A 1 94 ? 6.996 -9.734 -1.917 1.00 89.75 94 TRP A N 1
ATOM 747 C CA . TRP A 1 94 ? 6.891 -9.029 -0.642 1.00 89.75 94 TRP A CA 1
ATOM 748 C C . TRP A 1 94 ? 5.555 -9.341 0.050 1.00 89.75 94 TRP A C 1
ATOM 750 O O . TRP A 1 94 ? 5.523 -9.751 1.207 1.00 89.75 94 TRP A O 1
ATOM 760 N N . HIS A 1 95 ? 4.455 -9.255 -0.689 1.00 87.50 95 HIS A N 1
ATOM 761 C CA . HIS A 1 95 ? 3.096 -9.506 -0.231 1.00 87.50 95 HIS A CA 1
ATOM 762 C C . HIS A 1 95 ? 2.965 -10.931 0.285 1.00 87.50 95 HIS A C 1
ATOM 764 O O . HIS A 1 95 ? 2.617 -11.113 1.436 1.00 87.50 95 HIS A O 1
ATOM 770 N N . THR A 1 96 ? 3.379 -11.947 -0.466 1.00 85.69 96 THR A N 1
ATOM 771 C CA . THR A 1 96 ? 3.339 -13.348 -0.002 1.00 85.69 96 THR A CA 1
ATOM 772 C C . THR A 1 96 ? 4.050 -13.538 1.345 1.00 85.69 96 THR A C 1
ATOM 774 O O . THR A 1 96 ? 3.582 -14.292 2.198 1.00 85.69 96 THR A O 1
ATOM 777 N N . ARG A 1 97 ? 5.157 -12.819 1.571 1.00 81.00 97 ARG A N 1
ATOM 778 C CA . ARG A 1 97 ? 5.940 -12.899 2.808 1.00 81.00 97 ARG A CA 1
ATOM 779 C C . ARG A 1 97 ? 5.301 -12.156 3.987 1.00 81.00 97 ARG A C 1
ATOM 781 O O . ARG A 1 97 ? 5.357 -12.664 5.108 1.00 81.00 97 ARG A O 1
ATOM 788 N N . TYR A 1 98 ? 4.716 -10.979 3.755 1.00 76.88 98 TYR A N 1
ATOM 789 C CA . TYR A 1 98 ? 4.283 -10.061 4.823 1.00 76.88 98 TYR A CA 1
ATOM 790 C C . TYR A 1 98 ? 2.759 -9.855 4.927 1.00 76.88 98 TYR A C 1
ATOM 792 O O . TYR A 1 98 ? 2.284 -9.384 5.955 1.00 76.88 98 TYR A O 1
ATOM 800 N N . HIS A 1 99 ? 1.981 -10.239 3.914 1.00 73.56 99 HIS A N 1
ATOM 801 C CA . HIS A 1 99 ? 0.518 -10.105 3.856 1.00 73.56 99 HIS A CA 1
ATOM 802 C C . HIS A 1 99 ? -0.228 -11.117 4.720 1.00 73.56 99 HIS A C 1
ATOM 804 O O . HIS A 1 99 ? -1.388 -10.892 5.057 1.00 73.56 99 HIS A O 1
ATOM 810 N N . ALA A 1 100 ? 0.401 -12.248 5.056 1.00 60.62 100 ALA A N 1
ATOM 811 C CA . ALA A 1 100 ? -0.260 -13.309 5.802 1.00 60.62 100 ALA A CA 1
ATOM 812 C C . ALA A 1 100 ? -0.832 -12.757 7.128 1.00 60.62 100 ALA A C 1
ATOM 814 O O . ALA A 1 100 ? -0.069 -12.340 8.008 1.00 60.62 100 ALA A O 1
ATOM 815 N N . PRO A 1 101 ? -2.163 -12.761 7.319 1.00 53.53 101 PRO A N 1
ATOM 816 C CA . PRO A 1 101 ? -2.770 -12.185 8.504 1.00 53.53 101 PRO A CA 1
ATOM 817 C C . PRO A 1 101 ? -2.414 -13.037 9.726 1.00 53.53 101 PRO A C 1
ATOM 819 O O . PRO A 1 101 ? -2.868 -14.172 9.866 1.00 53.53 101 PRO A O 1
ATOM 822 N N . ARG A 1 102 ? -1.662 -12.485 10.687 1.00 52.94 102 ARG A N 1
ATOM 823 C CA . ARG A 1 102 ? -1.533 -13.081 12.034 1.00 52.94 102 ARG A CA 1
ATOM 824 C C . ARG A 1 102 ? -2.760 -12.822 12.924 1.00 52.94 102 ARG A C 1
ATOM 826 O O . ARG A 1 102 ? -2.709 -13.093 14.117 1.00 52.94 102 ARG A O 1
ATOM 833 N N . TYR A 1 103 ? -3.889 -12.381 12.363 1.00 46.16 103 TYR A N 1
ATOM 834 C CA . TYR A 1 103 ? -5.134 -12.116 13.102 1.00 46.16 103 TYR A CA 1
ATOM 835 C C . TYR A 1 103 ? -5.844 -13.382 13.626 1.00 46.16 103 TYR A C 1
ATOM 837 O O . TYR A 1 103 ? -6.861 -13.280 14.302 1.00 46.16 103 TYR A O 1
ATOM 845 N N . ARG A 1 104 ? -5.307 -14.582 13.359 1.00 39.41 104 ARG A N 1
ATOM 846 C CA . ARG A 1 104 ? -5.860 -15.870 13.818 1.00 39.41 104 ARG A CA 1
ATOM 847 C C . ARG A 1 104 ? -4.844 -16.821 14.448 1.00 39.41 104 ARG A C 1
ATOM 849 O O . ARG A 1 104 ? -5.049 -18.029 14.455 1.00 39.41 104 ARG A O 1
ATOM 856 N N . LYS A 1 105 ? -3.755 -16.310 15.020 1.00 35.06 105 LYS A N 1
ATOM 857 C CA . LYS A 1 105 ? -3.006 -17.105 15.998 1.00 35.06 105 LYS A CA 1
ATOM 858 C C . LYS A 1 105 ? -3.232 -16.501 17.370 1.00 35.06 105 LYS A C 1
ATOM 860 O O . LYS A 1 105 ? -2.461 -15.660 17.818 1.00 35.06 105 LYS A O 1
ATOM 865 N N . VAL A 1 106 ? -4.260 -17.003 18.061 1.00 39.75 106 VAL A N 1
ATOM 866 C CA . VAL A 1 106 ? -4.091 -17.221 19.497 1.00 39.75 106 VAL A CA 1
ATOM 867 C C . VAL A 1 106 ? -2.846 -18.086 19.582 1.00 39.75 106 VAL A C 1
ATOM 869 O O . VAL A 1 106 ? -2.867 -19.268 19.240 1.00 39.75 106 VAL A O 1
ATOM 872 N N . VAL A 1 107 ? -1.718 -17.472 19.925 1.00 40.53 107 VAL A N 1
ATOM 873 C CA . VAL A 1 107 ? -0.588 -18.234 20.418 1.00 40.53 107 VAL A CA 1
ATOM 874 C C .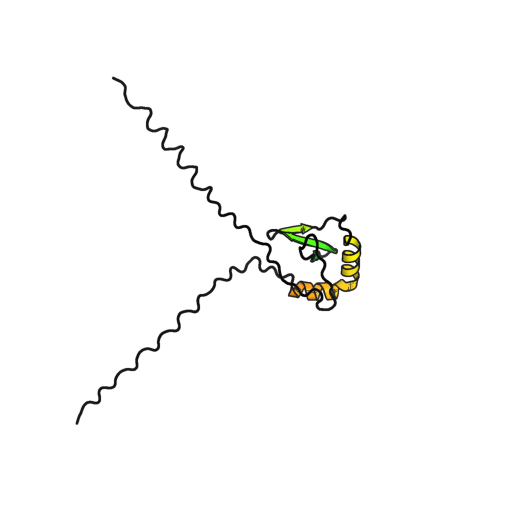 VAL A 1 107 ? -1.097 -18.766 21.745 1.00 40.53 107 VAL A C 1
ATOM 876 O O . VAL A 1 107 ? -0.999 -18.095 22.770 1.00 40.53 107 VAL A O 1
ATOM 879 N N . VAL A 1 108 ? -1.720 -19.947 21.718 1.00 45.88 108 VAL A N 1
ATOM 880 C CA . VAL A 1 108 ? -1.795 -20.766 22.915 1.00 45.88 108 VAL A CA 1
ATOM 881 C C . VAL A 1 108 ? -0.332 -20.937 23.264 1.00 45.88 108 VAL A C 1
ATOM 883 O O . VAL A 1 108 ? 0.411 -21.626 22.566 1.00 45.88 108 VAL A O 1
ATOM 886 N N . ARG A 1 109 ? 0.128 -20.199 24.276 1.00 42.81 109 ARG A N 1
ATOM 887 C CA . ARG A 1 109 ? 1.346 -20.570 24.969 1.00 42.81 109 ARG A CA 1
ATOM 888 C C . ARG A 1 109 ? 1.033 -21.962 25.483 1.00 42.81 109 ARG A C 1
ATOM 890 O O . ARG A 1 109 ? 0.427 -22.103 26.541 1.00 42.81 109 ARG A O 1
ATOM 897 N N . THR A 1 110 ? 1.404 -22.986 24.723 1.00 50.56 110 THR A N 1
ATOM 898 C CA . THR A 1 110 ? 1.623 -24.298 25.295 1.00 50.56 110 THR A CA 1
ATOM 899 C C . THR A 1 110 ? 2.729 -24.037 26.293 1.00 50.56 110 THR A C 1
ATOM 901 O O . THR A 1 110 ? 3.897 -23.905 25.926 1.00 50.56 110 THR A O 1
ATOM 904 N N . ARG A 1 111 ? 2.339 -23.789 27.549 1.00 54.12 111 ARG A N 1
ATOM 905 C CA . ARG A 1 111 ? 3.262 -23.788 28.672 1.00 54.12 111 ARG A CA 1
ATOM 906 C C . ARG A 1 111 ? 4.063 -25.069 28.468 1.00 54.12 111 ARG A C 1
ATOM 908 O O . ARG A 1 111 ? 3.416 -26.114 28.354 1.00 54.12 111 ARG A O 1
ATOM 915 N N . PRO A 1 112 ? 5.396 -25.002 28.300 1.00 55.97 112 PRO A N 1
ATOM 916 C CA . PRO A 1 112 ? 6.189 -26.203 28.118 1.00 55.97 112 PRO A CA 1
ATOM 917 C C . PRO A 1 112 ? 5.751 -27.177 29.200 1.00 55.97 112 PRO A C 1
ATOM 919 O O . PRO A 1 112 ? 5.739 -26.796 30.377 1.00 55.97 112 PRO A O 1
ATOM 922 N N . ALA A 1 113 ? 5.265 -28.355 28.796 1.00 63.56 113 ALA A N 1
ATOM 923 C CA . ALA A 1 113 ? 4.891 -29.381 29.751 1.00 63.56 113 ALA A CA 1
ATOM 924 C C . ALA A 1 113 ? 6.086 -29.517 30.692 1.00 63.56 113 ALA A C 1
ATOM 926 O O . ALA A 1 113 ? 7.217 -29.688 30.225 1.00 63.56 113 ALA A O 1
ATOM 927 N N . ALA A 1 114 ? 5.855 -29.297 31.989 1.00 64.31 114 ALA A N 1
ATOM 928 C CA . ALA A 1 114 ? 6.910 -29.383 32.980 1.00 64.31 114 ALA A CA 1
ATOM 929 C C . ALA A 1 114 ? 7.628 -30.712 32.746 1.00 64.31 114 ALA A C 1
ATOM 931 O O . ALA A 1 114 ? 6.988 -31.765 32.740 1.00 64.31 114 ALA A O 1
ATOM 932 N N . ARG A 1 115 ? 8.930 -30.639 32.445 1.00 67.06 115 ARG A N 1
ATOM 933 C CA . ARG A 1 115 ? 9.753 -31.809 32.141 1.00 67.06 115 ARG A CA 1
ATOM 934 C C . ARG A 1 115 ? 9.483 -32.856 33.229 1.00 67.06 115 ARG A C 1
ATOM 936 O O . ARG A 1 115 ? 9.601 -32.495 34.405 1.00 67.06 115 ARG A O 1
ATOM 943 N N . PRO A 1 116 ? 9.100 -34.100 32.887 1.00 68.19 116 PRO A N 1
ATOM 944 C CA . PRO A 1 116 ? 8.898 -35.133 33.890 1.00 68.19 116 PRO A CA 1
ATOM 945 C C . PRO A 1 116 ? 10.159 -35.221 34.744 1.00 68.19 116 PRO A C 1
ATOM 947 O O . PRO A 1 116 ? 11.260 -35.383 34.208 1.00 68.19 116 PRO A O 1
ATOM 950 N N . ARG A 1 117 ? 10.021 -35.033 36.062 1.00 71.50 117 ARG A N 1
ATOM 951 C CA . ARG A 1 117 ? 11.147 -35.236 36.977 1.00 71.50 117 ARG A CA 1
ATOM 952 C C . ARG A 1 117 ? 11.634 -36.678 36.782 1.00 71.50 117 ARG A C 1
ATOM 954 O O . ARG A 1 117 ? 10.789 -37.577 36.771 1.00 71.50 117 ARG A O 1
ATOM 961 N N . PRO A 1 118 ? 12.946 -36.914 36.605 1.00 73.00 118 PRO A N 1
ATOM 962 C CA . PRO A 1 118 ? 13.460 -38.268 36.510 1.00 73.00 118 PRO A CA 1
ATOM 963 C C . PRO A 1 118 ? 13.033 -39.047 37.754 1.00 73.00 118 PRO A C 1
ATOM 965 O O . PRO A 1 118 ? 13.199 -38.575 38.881 1.00 73.00 118 PRO A O 1
ATOM 968 N N . ARG A 1 119 ? 12.434 -40.222 37.540 1.00 73.31 119 ARG A N 1
ATOM 969 C CA . ARG A 1 119 ? 12.072 -41.141 38.620 1.00 73.31 119 ARG A CA 1
ATOM 970 C C . ARG A 1 119 ? 13.360 -41.502 39.371 1.00 73.31 119 ARG A C 1
ATOM 972 O O . ARG A 1 119 ? 14.325 -41.880 38.705 1.00 73.31 119 ARG A O 1
ATOM 979 N N . PRO A 1 120 ? 13.416 -41.375 40.709 1.00 72.44 120 PRO A N 1
ATOM 980 C CA . PRO A 1 120 ? 14.603 -41.764 41.456 1.00 72.44 120 PRO A CA 1
ATOM 981 C C . PRO A 1 120 ? 14.907 -43.241 41.191 1.00 72.44 120 PRO A C 1
ATOM 983 O O . PRO A 1 120 ? 13.999 -44.077 41.155 1.00 72.44 120 PRO A O 1
ATOM 986 N N . ALA A 1 121 ? 16.182 -43.534 40.933 1.00 76.31 121 ALA A N 1
ATOM 987 C CA . ALA A 1 121 ? 16.643 -44.876 40.616 1.00 76.31 121 ALA A CA 1
ATOM 988 C C . ALA A 1 121 ? 16.321 -45.842 41.773 1.00 76.31 121 ALA A C 1
ATOM 990 O O . ALA A 1 121 ? 16.418 -45.447 42.939 1.00 76.31 121 ALA A O 1
ATOM 991 N N . PRO A 1 122 ? 15.949 -47.102 41.484 1.00 70.25 122 PRO A N 1
ATOM 992 C CA . PRO A 1 122 ? 15.726 -48.087 42.529 1.00 70.25 122 PRO A CA 1
ATOM 993 C C . PRO A 1 122 ? 17.034 -48.338 43.287 1.00 70.25 122 PRO A C 1
ATOM 995 O O . PRO A 1 122 ? 18.041 -48.752 42.709 1.00 70.25 122 PRO A O 1
ATOM 998 N N . VAL A 1 123 ? 17.007 -48.081 44.595 1.00 70.06 123 VAL A N 1
ATOM 999 C CA . VAL A 1 123 ? 18.099 -48.393 45.520 1.00 70.06 123 VAL A CA 1
ATOM 1000 C C . VAL A 1 123 ? 18.246 -49.914 45.564 1.00 70.06 123 VAL A C 1
ATOM 1002 O O . VAL A 1 123 ? 17.410 -50.610 46.137 1.00 70.06 123 VAL A O 1
ATOM 1005 N N . ARG A 1 124 ? 19.289 -50.455 44.925 1.00 66.81 124 ARG A N 1
ATOM 1006 C CA . ARG A 1 124 ? 19.626 -51.881 45.040 1.00 66.81 124 ARG A CA 1
ATOM 1007 C C . ARG A 1 124 ? 20.132 -52.148 46.457 1.00 66.81 124 ARG A C 1
ATOM 1009 O O . ARG A 1 124 ? 21.267 -51.801 46.778 1.00 66.81 124 ARG A O 1
ATOM 1016 N N . SER A 1 125 ? 19.307 -52.775 47.297 1.00 62.09 125 SER A N 1
ATOM 1017 C CA . SER A 1 125 ? 19.766 -53.321 48.573 1.00 62.09 125 SER A CA 1
ATOM 1018 C C . SER A 1 125 ? 20.687 -54.512 48.292 1.00 62.09 125 SER A C 1
ATOM 1020 O O . SER A 1 125 ? 20.298 -55.540 47.739 1.00 62.09 125 SER A O 1
ATOM 1022 N N . ARG A 1 126 ? 21.968 -54.341 48.619 1.00 65.81 126 ARG A N 1
ATOM 1023 C CA . ARG A 1 126 ? 22.965 -55.408 48.569 1.00 65.81 126 ARG A CA 1
ATOM 1024 C C . ARG A 1 126 ? 22.755 -56.291 49.800 1.00 65.81 126 ARG A C 1
ATOM 1026 O O . ARG A 1 126 ? 23.240 -55.965 50.879 1.00 65.81 126 ARG A O 1
ATOM 1033 N N . TYR A 1 127 ? 21.998 -57.376 49.650 1.00 54.34 127 TYR A N 1
ATOM 1034 C CA . TYR A 1 127 ? 21.899 -58.396 50.692 1.00 54.34 127 TYR A CA 1
ATOM 1035 C C . TYR A 1 127 ? 23.227 -59.149 50.828 1.00 54.34 127 TYR A C 1
ATOM 1037 O O . TYR A 1 127 ? 23.843 -59.540 49.836 1.00 54.34 127 TYR A O 1
ATOM 1045 N N . LYS A 1 128 ? 23.654 -59.284 52.088 1.00 51.72 128 LYS A N 1
ATOM 1046 C CA . LYS A 1 128 ? 24.841 -60.002 52.560 1.00 51.72 128 LYS A CA 1
ATOM 1047 C C . LYS A 1 128 ? 24.788 -61.489 52.197 1.00 51.72 128 LYS A C 1
ATOM 1049 O O . LYS A 1 128 ? 23.731 -62.109 52.314 1.00 51.72 128 LYS A O 1
ATOM 1054 N N . ARG A 1 129 ? 25.955 -62.057 51.908 1.00 49.03 129 ARG A N 1
ATOM 1055 C CA . ARG A 1 129 ? 26.305 -63.422 52.297 1.00 49.03 129 ARG A CA 1
ATOM 1056 C C . ARG A 1 129 ? 27.726 -63.420 52.828 1.00 49.03 129 ARG A C 1
ATOM 1058 O O . ARG A 1 129 ? 28.535 -62.664 52.245 1.00 49.03 129 ARG A O 1
#

Secondary structure (DSSP, 8-state):
----SSSSTTSSSGGGSTT----------------SEETTEEPEEETTEEEEE-TT--EEEEETTEEEEPPTTSTTHHHHHHHHHHTHHHHHHHHHHH-S-GGG------PPPPPPPPPPPP-------

Radius of gyration: 30.5 Å; chains: 1; bounding box: 84×76×68 Å

Sequence (129 aa):
MRRSLFTLGMIAVTSLTMFASGCVLTARPATVSVEASYGGWTSYYYNGSLVYFDTIGRPYYYYGGRIMYVPSTWASYNVALANWRTNRVAYNRWHTRYHAPRYRKVVVRTRPAARPRPRPAPVRSRYKR

pLDDT: mean 72.13, std 19.19, range [35.06, 97.12]

Foldseek 3Di:
DDDDDPPPPPPVPVPPPPPPPPPPPPPDPPLPPADCDDQRDGWDDDPNFTWAADPQGFIWGDDSNDTDTDDPPPPCRVVSSVSCVVCVVSRVVSCVVRVPDPVPDPVPPPVPPPPPDPDPDDDDDDDDD